Protein AF-A0A1C4N8Z5-F1 (afdb_monomer)

Sequence (68 aa):
ALAAGRSLTGAVRAVAGHDLHIETPDEVLLLDTRLTAGWPLRRAGPHAVSDLPTTAVRSPVEAPEPLF

pLDDT: mean 76.05, std 11.51, range [54.94, 92.62]

Radius of gyration: 14.52 Å; Cα contacts (8 Å, |Δi|>4): 57; chains: 1; bounding box: 25×28×52 Å

Foldseek 3Di:
DDDPPADDDADFPDDDPQWTFGDDPVGTDIDRNVVCVPPDDDDADVPDPDPGDHDDDDDPPPDPDPPD

Nearest PDB structures (foldseek):
  3kf6-assembly1_B  TM=6.340E-01  e=2.464E+00  Schizosaccharomyces pombe
  6t6j-assembly1_C  TM=7.418E-01  e=9.844E+00  Human immunodeficiency virus 1
  2kq8-assembly1_A  TM=4.947E-01  e=7.079E+00  [Bacillus thuringiensis] serovar konkukian

Structure (mmCIF, N/CA/C/O backbone):
data_AF-A0A1C4N8Z5-F1
#
_entry.id   AF-A0A1C4N8Z5-F1
#
loop_
_atom_site.group_PDB
_atom_site.id
_atom_site.type_sy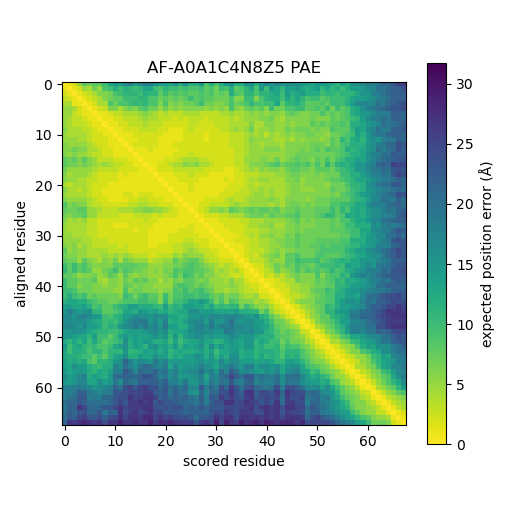mbol
_atom_site.label_atom_id
_atom_site.label_alt_id
_atom_site.label_comp_id
_atom_site.label_asym_id
_atom_site.label_entity_id
_atom_site.label_seq_id
_atom_site.pdbx_PDB_ins_code
_atom_site.Cartn_x
_atom_site.Cartn_y
_atom_site.Cartn_z
_atom_site.occupancy
_atom_site.B_iso_or_equiv
_atom_site.auth_seq_id
_atom_site.auth_comp_id
_atom_site.auth_asym_id
_atom_site.auth_atom_id
_atom_site.pdbx_PDB_model_num
ATOM 1 N N . ALA A 1 1 ? 1.951 2.735 13.911 1.00 59.91 1 ALA A N 1
ATOM 2 C CA . ALA A 1 1 ? 0.830 2.730 12.943 1.00 59.91 1 ALA A CA 1
ATOM 3 C C . ALA A 1 1 ? 0.838 4.038 12.158 1.00 59.91 1 ALA A C 1
ATOM 5 O O . ALA A 1 1 ? 1.082 5.079 12.762 1.00 59.91 1 ALA A O 1
ATOM 6 N N . LEU A 1 2 ? 0.613 4.000 10.840 1.00 64.19 2 LEU A N 1
ATOM 7 C CA . LEU A 1 2 ? 0.488 5.218 10.030 1.00 64.19 2 LEU A CA 1
ATOM 8 C C . LEU A 1 2 ? -0.768 5.990 10.462 1.00 64.19 2 LEU A C 1
ATOM 10 O O . LEU A 1 2 ? -1.842 5.404 10.585 1.00 64.19 2 LEU A O 1
ATOM 14 N N . ALA A 1 3 ? -0.638 7.293 10.712 1.00 66.19 3 ALA A N 1
ATOM 15 C CA . ALA A 1 3 ? -1.787 8.129 11.051 1.00 66.19 3 ALA A CA 1
ATOM 16 C C . ALA A 1 3 ? -2.718 8.298 9.836 1.00 66.19 3 ALA A C 1
ATOM 18 O O . ALA A 1 3 ? -2.255 8.351 8.695 1.00 66.19 3 ALA A O 1
ATOM 19 N N . ALA A 1 4 ? -4.024 8.428 10.080 1.00 69.31 4 ALA A N 1
ATOM 20 C CA . ALA A 1 4 ? -4.997 8.698 9.024 1.00 69.31 4 ALA A CA 1
ATOM 21 C C . ALA A 1 4 ? -4.647 9.987 8.250 1.00 69.31 4 ALA A C 1
ATOM 23 O O . ALA A 1 4 ? -4.155 10.958 8.826 1.00 69.31 4 ALA A O 1
ATOM 24 N N . GLY A 1 5 ? -4.896 9.987 6.935 1.00 69.88 5 GLY A N 1
ATOM 25 C CA . GLY A 1 5 ? -4.622 11.128 6.050 1.00 69.88 5 GLY A CA 1
ATOM 26 C C . GLY A 1 5 ? -3.158 11.288 5.619 1.00 69.88 5 GLY A C 1
ATOM 27 O O . GLY A 1 5 ? -2.808 12.302 5.019 1.00 69.88 5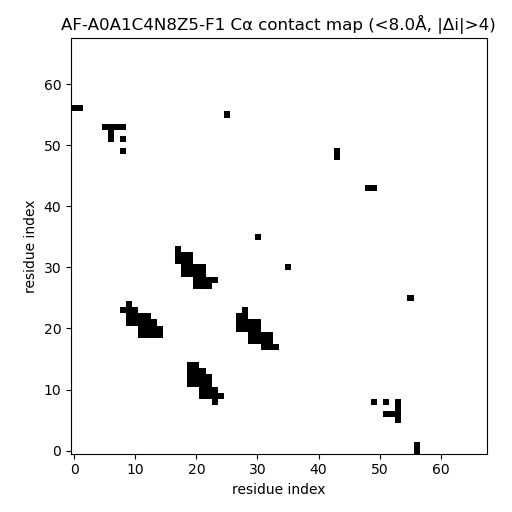 GLY A O 1
ATOM 28 N N . ARG A 1 6 ? -2.286 10.315 5.914 1.00 72.75 6 ARG A N 1
ATOM 29 C CA . ARG A 1 6 ? -0.886 10.306 5.462 1.00 72.75 6 ARG A CA 1
ATOM 30 C C . ARG A 1 6 ? -0.725 9.554 4.141 1.00 72.75 6 ARG A C 1
ATOM 32 O O . ARG A 1 6 ? -1.517 8.679 3.811 1.00 72.75 6 ARG A O 1
ATOM 39 N N . SER A 1 7 ? 0.323 9.905 3.399 1.00 75.62 7 SER A N 1
ATOM 40 C CA . SER A 1 7 ? 0.782 9.166 2.217 1.00 75.62 7 SER A CA 1
ATOM 41 C C . SER A 1 7 ? 1.999 8.311 2.575 1.00 75.62 7 SER A C 1
ATOM 43 O O . SER A 1 7 ? 2.764 8.681 3.467 1.00 75.62 7 SER A O 1
ATOM 45 N N . LEU A 1 8 ? 2.181 7.193 1.872 1.00 77.56 8 LEU A N 1
ATOM 46 C CA . LEU A 1 8 ? 3.364 6.334 1.943 1.00 77.56 8 LEU A CA 1
ATOM 47 C C . LEU A 1 8 ? 3.988 6.245 0.547 1.00 77.56 8 LEU A C 1
ATOM 49 O O . LEU A 1 8 ? 3.277 6.031 -0.435 1.00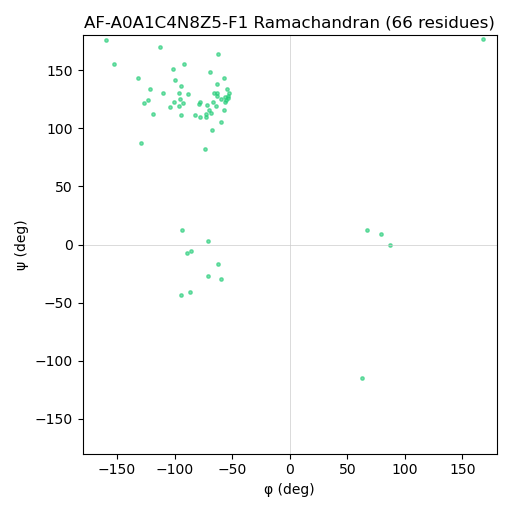 77.56 8 LEU A O 1
ATOM 53 N N . THR A 1 9 ? 5.306 6.398 0.465 1.00 79.38 9 THR A N 1
ATOM 54 C CA . THR A 1 9 ? 6.087 6.296 -0.770 1.00 79.38 9 THR A CA 1
ATOM 55 C C . THR A 1 9 ? 7.293 5.399 -0.516 1.00 79.38 9 THR A C 1
ATOM 57 O O . THR A 1 9 ? 7.852 5.382 0.578 1.00 79.38 9 THR A O 1
ATOM 60 N N . GLY A 1 10 ? 7.665 4.606 -1.516 1.00 82.69 10 GLY A N 1
ATOM 61 C CA . GLY A 1 10 ? 8.759 3.649 -1.409 1.00 82.69 10 GLY A CA 1
ATOM 62 C C . GLY A 1 10 ? 8.772 2.675 -2.580 1.00 82.69 10 GLY A C 1
ATOM 63 O O . GLY A 1 10 ? 7.898 2.725 -3.453 1.00 82.69 10 GLY A O 1
ATOM 64 N N . ALA A 1 11 ? 9.769 1.798 -2.606 1.00 86.56 11 ALA A N 1
ATOM 65 C CA . ALA A 1 11 ? 9.885 0.749 -3.611 1.00 86.56 11 ALA A CA 1
ATOM 66 C C . ALA A 1 11 ? 9.261 -0.550 -3.091 1.00 86.56 11 ALA A C 1
ATOM 68 O O . ALA A 1 11 ? 9.479 -0.940 -1.948 1.00 86.56 11 ALA A O 1
ATOM 69 N N . VAL A 1 12 ? 8.494 -1.254 -3.925 1.00 88.50 12 VAL A N 1
ATOM 70 C CA . VAL A 1 12 ? 8.009 -2.592 -3.562 1.00 88.50 12 VAL A CA 1
ATOM 71 C C . VAL A 1 12 ? 9.190 -3.558 -3.624 1.00 88.50 12 VAL A C 1
ATOM 73 O O . VAL A 1 12 ? 9.696 -3.839 -4.710 1.00 88.50 12 VAL A O 1
ATOM 76 N N . ARG A 1 13 ? 9.613 -4.070 -2.466 1.00 92.06 13 ARG A N 1
ATOM 77 C CA . ARG A 1 13 ? 10.716 -5.031 -2.341 1.00 92.06 13 ARG A CA 1
ATOM 78 C C . ARG A 1 13 ? 10.243 -6.470 -2.512 1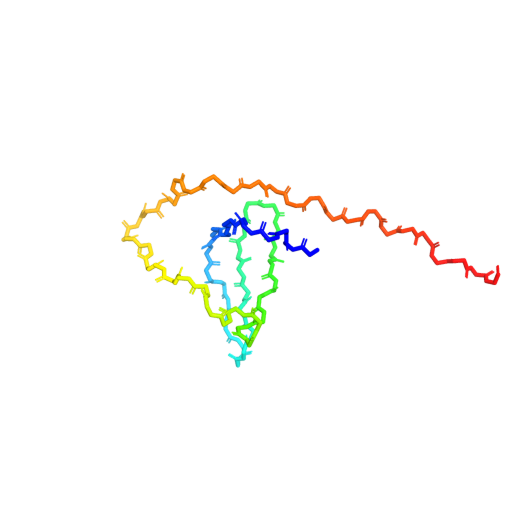.00 92.06 13 ARG A C 1
ATOM 80 O O . ARG A 1 13 ? 10.925 -7.272 -3.144 1.00 92.06 13 ARG A O 1
ATOM 87 N N . ALA A 1 14 ? 9.085 -6.799 -1.942 1.00 92.00 14 ALA A N 1
ATOM 88 C CA . ALA A 1 14 ? 8.486 -8.125 -2.039 1.00 92.00 14 ALA A CA 1
ATOM 89 C C . ALA A 1 14 ? 6.960 -8.070 -1.909 1.00 92.00 14 ALA A C 1
ATOM 91 O O . ALA A 1 14 ? 6.403 -7.166 -1.281 1.00 92.00 14 ALA A O 1
ATOM 92 N N . VAL A 1 15 ? 6.304 -9.081 -2.478 1.00 92.62 15 VAL A N 1
ATOM 93 C CA . VAL A 1 15 ? 4.863 -9.324 -2.360 1.00 92.62 15 VAL A CA 1
ATOM 94 C C . VAL A 1 15 ? 4.670 -10.757 -1.877 1.00 92.62 15 VAL A C 1
ATOM 96 O O . VAL A 1 15 ? 5.130 -11.689 -2.538 1.00 92.62 15 VAL A O 1
ATOM 99 N N . ALA A 1 16 ? 4.003 -10.934 -0.739 1.00 91.94 16 ALA A N 1
ATOM 100 C CA . ALA A 1 16 ? 3.726 -12.238 -0.144 1.00 91.94 16 ALA A CA 1
ATOM 101 C C . ALA A 1 16 ? 2.230 -12.351 0.176 1.00 91.94 16 ALA A C 1
ATOM 103 O O . ALA A 1 16 ? 1.769 -12.013 1.262 1.00 91.94 16 ALA A O 1
ATOM 104 N N . GLY A 1 17 ? 1.437 -12.789 -0.804 1.00 92.19 17 GLY A N 1
ATOM 105 C CA . GLY A 1 17 ? -0.019 -12.808 -0.664 1.00 92.19 17 GLY A CA 1
ATOM 106 C C . GLY A 1 17 ? -0.577 -11.395 -0.477 1.00 92.19 17 GLY A C 1
ATOM 107 O O . GLY A 1 17 ? -0.487 -10.576 -1.389 1.00 92.19 17 GLY A O 1
ATOM 108 N N . HIS A 1 18 ? -1.152 -11.120 0.697 1.00 89.75 18 HIS A N 1
ATOM 109 C CA . HIS A 1 18 ? -1.710 -9.806 1.040 1.00 89.75 18 HIS A CA 1
ATOM 110 C C . HIS A 1 18 ? -0.684 -8.819 1.604 1.00 89.75 18 HIS A C 1
ATOM 112 O O . HIS A 1 18 ? -1.019 -7.647 1.781 1.00 89.75 18 HIS A O 1
ATOM 118 N N . ASP A 1 19 ? 0.545 -9.268 1.829 1.00 91.75 19 ASP A N 1
ATOM 119 C CA . ASP A 1 19 ? 1.588 -8.486 2.466 1.00 91.75 19 ASP A CA 1
ATOM 120 C C . ASP A 1 19 ? 2.495 -7.827 1.423 1.00 91.75 19 ASP A C 1
ATOM 122 O O . ASP A 1 19 ? 3.169 -8.501 0.631 1.00 91.75 19 ASP A O 1
ATOM 126 N N . LEU A 1 20 ? 2.544 -6.495 1.435 1.00 90.88 20 LEU A N 1
ATOM 127 C CA . LEU A 1 20 ? 3.488 -5.702 0.651 1.00 90.88 20 LEU A CA 1
ATOM 128 C C . LEU A 1 20 ? 4.640 -5.240 1.538 1.00 90.88 20 LEU A C 1
ATOM 130 O O . LEU A 1 20 ? 4.428 -4.534 2.521 1.00 90.88 20 LEU A O 1
ATOM 134 N N . HIS A 1 21 ? 5.864 -5.592 1.152 1.00 91.88 21 HIS A N 1
ATOM 135 C CA . HIS A 1 21 ? 7.073 -5.079 1.787 1.00 91.88 21 HIS A CA 1
ATOM 136 C C . HIS A 1 21 ? 7.553 -3.863 1.000 1.00 91.88 21 HIS A C 1
ATOM 138 O O . HIS A 1 21 ? 7.983 -3.994 -0.152 1.00 91.88 21 HIS A O 1
ATOM 144 N N . ILE A 1 22 ? 7.455 -2.686 1.610 1.00 90.12 22 ILE A N 1
ATOM 145 C CA . ILE A 1 22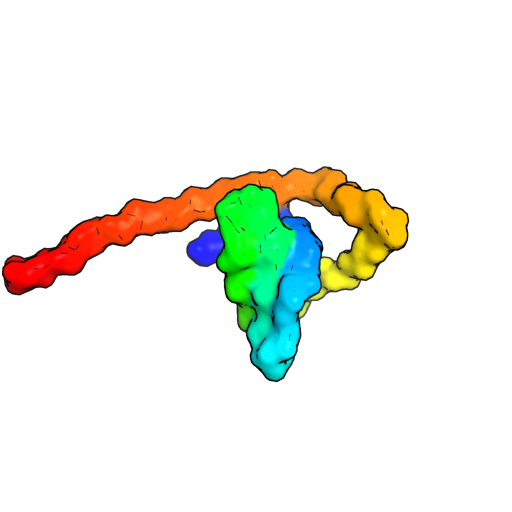 ? 7.837 -1.410 1.011 1.00 90.12 22 ILE A CA 1
ATOM 146 C C . ILE A 1 22 ? 9.171 -0.971 1.600 1.00 90.12 22 ILE A C 1
ATOM 148 O O . ILE A 1 22 ? 9.283 -0.740 2.800 1.00 90.12 22 ILE A O 1
ATOM 152 N N . GLU A 1 23 ? 10.180 -0.844 0.752 1.00 90.25 23 GLU A N 1
ATOM 153 C CA . GLU A 1 23 ? 11.453 -0.236 1.109 1.00 90.25 23 GLU A CA 1
ATOM 154 C C . GLU A 1 23 ? 11.305 1.287 1.097 1.00 90.25 23 GLU A C 1
ATOM 156 O O . GLU A 1 23 ? 10.930 1.890 0.084 1.00 90.25 23 GLU A O 1
ATOM 161 N N . THR A 1 24 ? 11.571 1.895 2.249 1.00 84.56 24 THR A N 1
ATOM 162 C CA . THR A 1 24 ? 11.629 3.345 2.452 1.00 84.56 24 THR A CA 1
ATOM 163 C C . THR A 1 24 ? 13.077 3.753 2.763 1.00 84.56 24 THR A C 1
ATOM 165 O O . THR A 1 24 ? 13.909 2.875 2.989 1.00 84.56 24 THR A O 1
ATOM 168 N N . PRO A 1 25 ? 13.418 5.056 2.781 1.00 82.38 25 PRO A N 1
ATOM 169 C CA . PRO A 1 25 ? 14.771 5.497 3.131 1.00 82.38 25 PRO A CA 1
ATOM 170 C C . PRO A 1 25 ? 15.232 5.081 4.536 1.00 82.38 25 PRO A C 1
ATOM 172 O O . PRO A 1 25 ? 16.428 4.904 4.744 1.00 82.38 25 PRO A O 1
ATOM 175 N N . ASP A 1 26 ? 14.297 4.935 5.479 1.00 80.25 26 ASP A N 1
ATOM 176 C CA . ASP A 1 26 ? 14.607 4.654 6.883 1.00 80.25 26 ASP A CA 1
ATOM 177 C C . ASP A 1 26 ? 14.559 3.148 7.189 1.00 80.25 26 ASP A C 1
ATOM 179 O O . ASP A 1 26 ? 15.429 2.618 7.878 1.00 80.25 26 ASP A O 1
ATOM 183 N N . GLU A 1 27 ? 13.542 2.448 6.675 1.00 86.31 27 GLU A N 1
ATOM 184 C CA . GLU A 1 27 ? 13.296 1.037 6.985 1.00 86.31 27 GLU A CA 1
ATOM 185 C C . GLU A 1 27 ? 12.416 0.318 5.945 1.00 86.31 27 GLU A C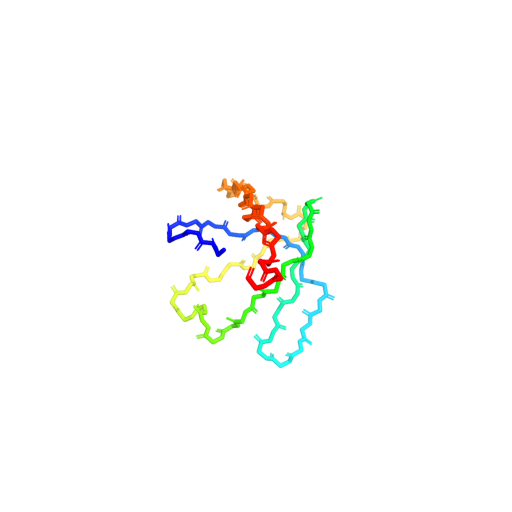 1
ATOM 187 O O . GLU A 1 27 ? 11.886 0.915 5.001 1.00 86.31 27 GLU A O 1
ATOM 192 N N . VAL A 1 28 ? 12.231 -0.992 6.133 1.00 89.75 28 VAL A N 1
ATOM 193 C CA . VAL A 1 28 ? 11.246 -1.778 5.382 1.00 89.75 28 VAL A CA 1
ATOM 194 C C . VAL A 1 28 ? 9.943 -1.818 6.166 1.00 89.75 28 VAL A C 1
ATOM 196 O O . VAL A 1 28 ? 9.901 -2.320 7.286 1.00 89.75 28 VAL A O 1
ATOM 199 N N . LEU A 1 29 ? 8.867 -1.345 5.547 1.00 88.81 29 LEU A N 1
ATOM 200 C CA . LEU A 1 29 ? 7.527 -1.373 6.119 1.00 88.81 29 LEU A CA 1
ATOM 201 C C . LEU A 1 29 ? 6.713 -2.535 5.554 1.00 88.81 29 LEU A C 1
ATOM 203 O O . LEU A 1 29 ? 6.759 -2.817 4.356 1.00 88.81 29 LEU A O 1
ATOM 207 N N . LEU A 1 30 ? 5.920 -3.166 6.419 1.00 90.81 30 LEU A N 1
ATOM 208 C CA . LEU A 1 30 ? 4.911 -4.148 6.037 1.00 90.81 30 LEU A CA 1
ATOM 209 C C . LEU A 1 30 ? 3.547 -3.466 5.907 1.00 90.81 30 LEU A C 1
ATOM 211 O O . LEU A 1 30 ? 3.064 -2.836 6.850 1.00 90.81 30 LEU A O 1
ATOM 215 N N . LEU A 1 31 ? 2.916 -3.623 4.749 1.00 87.88 31 LEU A N 1
ATOM 216 C CA . LEU A 1 31 ? 1.576 -3.125 4.471 1.00 87.88 31 LEU A CA 1
ATOM 217 C C . LEU A 1 31 ? 0.642 -4.295 4.149 1.00 87.88 31 LEU A C 1
ATOM 219 O O . LEU A 1 31 ? 0.778 -4.927 3.102 1.00 87.88 31 LEU A O 1
ATOM 223 N N . ASP A 1 32 ? -0.329 -4.551 5.029 1.00 89.81 32 ASP A N 1
ATOM 224 C CA . ASP A 1 32 ? -1.409 -5.509 4.770 1.00 89.81 32 ASP A CA 1
ATOM 225 C C . ASP A 1 32 ? -2.446 -4.865 3.841 1.00 89.81 32 ASP A C 1
ATOM 227 O O . ASP A 1 32 ? -3.195 -3.961 4.227 1.00 89.81 32 ASP A O 1
ATOM 231 N N . THR A 1 33 ? -2.504 -5.349 2.602 1.00 87.25 33 THR A N 1
ATOM 232 C CA . THR A 1 33 ? -3.396 -4.834 1.550 1.00 87.25 33 THR A CA 1
ATOM 233 C C . THR A 1 33 ? -4.883 -4.976 1.872 1.00 87.25 33 THR A C 1
ATOM 235 O O . THR A 1 33 ? -5.714 -4.282 1.281 1.00 87.25 33 THR A O 1
ATOM 238 N N . ARG A 1 34 ? -5.254 -5.822 2.840 1.00 88.75 34 ARG A N 1
ATOM 239 C CA . ARG A 1 34 ? -6.645 -5.928 3.311 1.00 88.75 34 ARG A CA 1
ATOM 240 C C . ARG A 1 34 ? -7.065 -4.697 4.110 1.00 88.75 34 ARG A C 1
ATOM 242 O O . ARG A 1 34 ? -8.241 -4.345 4.115 1.00 88.75 34 ARG A O 1
ATOM 249 N N . LEU A 1 35 ? -6.108 -4.022 4.747 1.00 85.62 35 LEU A N 1
ATOM 250 C CA . LEU A 1 35 ? -6.332 -2.803 5.529 1.00 85.62 35 LEU A CA 1
ATOM 251 C C . LEU A 1 35 ? -6.219 -1.528 4.684 1.00 85.62 35 LEU A C 1
ATOM 253 O O . LEU A 1 35 ? -6.544 -0.442 5.157 1.00 85.62 35 LEU A O 1
ATOM 257 N N . THR A 1 36 ? -5.791 -1.646 3.425 1.00 78.25 36 THR A N 1
ATOM 258 C CA . THR A 1 36 ? -5.663 -0.514 2.495 1.00 78.25 36 THR A CA 1
ATOM 259 C C . THR A 1 36 ? -6.898 -0.308 1.626 1.00 78.25 36 THR A C 1
ATOM 261 O O . THR A 1 36 ? -6.848 0.426 0.639 1.00 78.25 36 THR A O 1
ATOM 264 N N . ALA A 1 37 ? -8.017 -0.961 1.947 1.00 78.50 37 ALA A N 1
ATOM 265 C CA . ALA A 1 37 ? -9.272 -0.740 1.242 1.00 78.50 37 ALA A CA 1
ATOM 266 C C . ALA A 1 37 ? -9.618 0.763 1.238 1.00 78.50 37 ALA A C 1
ATOM 268 O O . ALA A 1 37 ? -9.633 1.416 2.280 1.00 78.50 37 ALA A O 1
ATOM 269 N N . GLY A 1 38 ? -9.852 1.325 0.049 1.00 75.19 38 GLY A N 1
ATOM 270 C CA . GLY A 1 38 ? -10.136 2.753 -0.132 1.00 75.19 38 GLY A CA 1
ATOM 271 C C . GLY A 1 38 ? -8.910 3.660 -0.296 1.00 75.19 38 GLY A C 1
ATOM 272 O O . GLY A 1 38 ? -9.086 4.859 -0.503 1.00 75.19 38 GLY A O 1
ATOM 273 N N . TRP A 1 39 ? -7.683 3.129 -0.260 1.00 81.38 39 TRP A N 1
ATOM 274 C CA . TRP A 1 39 ? -6.487 3.917 -0.569 1.00 81.38 39 TRP A CA 1
ATOM 275 C C . TRP A 1 39 ? -6.343 4.084 -2.088 1.00 81.38 39 TRP A C 1
ATOM 277 O O . TRP A 1 39 ? -6.256 3.082 -2.805 1.00 81.38 39 TRP A O 1
ATOM 287 N N . PRO A 1 40 ? -6.291 5.319 -2.619 1.00 74.69 40 PRO A N 1
ATOM 288 C CA . PRO A 1 40 ? -6.036 5.524 -4.036 1.00 74.69 40 PRO A CA 1
ATOM 289 C C . PRO A 1 40 ? -4.596 5.115 -4.362 1.00 74.69 40 PRO A C 1
ATOM 291 O O . PRO A 1 40 ? -3.637 5.752 -3.929 1.00 74.69 40 PRO A O 1
ATOM 294 N N . LEU A 1 41 ? -4.440 4.054 -5.154 1.00 74.50 41 LEU A N 1
ATOM 295 C CA . LEU A 1 41 ? -3.135 3.609 -5.633 1.00 74.50 41 LEU A CA 1
ATOM 296 C C . LEU A 1 41 ? -2.790 4.331 -6.935 1.00 74.50 41 LEU A C 1
ATOM 298 O O . LEU A 1 41 ? -3.570 4.335 -7.888 1.00 74.50 41 LEU A O 1
ATOM 302 N N . ARG A 1 42 ? -1.595 4.920 -7.000 1.00 74.81 42 ARG A N 1
ATOM 303 C CA . ARG A 1 42 ? -1.055 5.503 -8.231 1.00 74.81 42 ARG A CA 1
ATOM 304 C C . ARG A 1 42 ? 0.276 4.845 -8.541 1.00 74.81 42 ARG A C 1
ATOM 306 O O . ARG A 1 42 ? 1.186 4.858 -7.718 1.00 74.81 42 ARG A O 1
ATOM 313 N N . ARG A 1 43 ? 0.393 4.277 -9.741 1.00 70.62 43 ARG A N 1
ATOM 314 C CA . ARG A 1 43 ? 1.674 3.773 -10.237 1.00 70.62 43 ARG A CA 1
ATOM 315 C C . ARG A 1 43 ? 2.608 4.963 -10.454 1.00 70.62 43 ARG A C 1
ATOM 317 O O . ARG A 1 43 ? 2.270 5.870 -11.213 1.00 70.62 43 ARG A O 1
ATOM 324 N N . ALA A 1 44 ? 3.765 4.948 -9.802 1.00 71.56 44 ALA A N 1
ATOM 325 C CA . ALA A 1 44 ? 4.830 5.898 -10.091 1.00 71.56 44 ALA A CA 1
ATOM 326 C C . ALA A 1 44 ? 5.320 5.692 -11.538 1.00 71.56 44 ALA A C 1
ATOM 328 O O . ALA A 1 44 ? 5.433 4.555 -12.007 1.00 71.56 44 ALA A O 1
ATOM 329 N N . GLY A 1 45 ? 5.571 6.785 -12.264 1.00 73.81 45 GLY A N 1
ATOM 330 C CA . GLY A 1 45 ? 6.201 6.720 -13.584 1.00 73.81 45 GLY A CA 1
ATOM 331 C C . GLY A 1 45 ? 7.619 6.134 -13.505 1.00 73.81 45 GLY A C 1
ATOM 332 O O . GLY A 1 45 ? 8.191 6.063 -12.414 1.00 73.81 45 GLY A O 1
ATOM 333 N N . PRO A 1 46 ? 8.212 5.711 -14.635 1.00 63.41 46 PRO A N 1
ATOM 334 C CA . PRO A 1 46 ? 9.609 5.286 -14.649 1.00 63.41 46 PRO A CA 1
ATOM 335 C C . PRO A 1 46 ? 10.486 6.424 -14.104 1.00 63.41 46 PRO A C 1
ATOM 337 O O . PRO A 1 46 ? 10.426 7.542 -14.604 1.00 63.41 46 PRO A O 1
ATOM 340 N N . HIS A 1 47 ? 11.253 6.135 -13.049 1.00 63.44 47 HIS A N 1
ATOM 341 C CA . HIS A 1 47 ? 12.109 7.089 -12.322 1.00 63.44 47 HIS A CA 1
ATOM 342 C C . HIS A 1 47 ? 11.392 8.198 -11.534 1.00 63.44 47 HIS A C 1
ATOM 344 O O . HIS A 1 47 ? 12.047 9.132 -11.076 1.00 63.44 47 HIS A O 1
ATOM 350 N N . ALA A 1 48 ? 10.076 8.109 -11.330 1.00 64.62 48 ALA A N 1
ATOM 351 C CA . ALA A 1 48 ? 9.375 9.078 -10.499 1.00 64.62 48 ALA A CA 1
ATOM 352 C C . ALA A 1 48 ? 9.710 8.853 -9.016 1.00 64.62 48 ALA A C 1
ATOM 354 O O . ALA A 1 48 ? 9.256 7.885 -8.404 1.00 64.62 48 ALA A O 1
ATOM 355 N N . VAL A 1 49 ? 10.475 9.776 -8.434 1.00 61.81 49 VAL A N 1
ATOM 356 C CA . VAL A 1 49 ? 10.476 9.987 -6.985 1.00 61.81 49 VAL A CA 1
ATOM 357 C C . VAL A 1 49 ? 9.141 10.657 -6.670 1.00 61.81 49 VAL A C 1
ATOM 359 O O . VAL A 1 49 ? 8.797 11.670 -7.267 1.00 61.81 49 VAL A O 1
ATOM 362 N N . SER A 1 50 ? 8.314 10.033 -5.835 1.00 62.38 50 SER A N 1
ATOM 363 C CA . SER A 1 50 ? 6.997 10.586 -5.523 1.00 62.38 50 SER A CA 1
ATOM 364 C C . SER A 1 50 ? 7.148 11.845 -4.667 1.00 62.38 50 SER A C 1
ATOM 366 O O . SER A 1 50 ? 7.553 11.736 -3.515 1.00 62.38 50 SER A O 1
ATOM 368 N N . ASP A 1 51 ? 6.732 13.002 -5.190 1.00 61.16 51 ASP A N 1
ATOM 369 C CA . ASP A 1 51 ? 6.738 14.306 -4.493 1.00 61.16 51 ASP A CA 1
ATOM 370 C C . ASP A 1 51 ? 5.694 14.419 -3.364 1.00 61.16 51 ASP A C 1
ATOM 372 O O . ASP A 1 51 ? 5.508 15.480 -2.765 1.00 61.16 51 ASP A O 1
ATOM 376 N N . LEU A 1 52 ? 4.950 13.342 -3.085 1.00 63.28 52 LEU A N 1
ATOM 377 C CA . LEU A 1 52 ? 3.987 13.329 -1.991 1.00 63.28 52 LEU A CA 1
ATOM 378 C C . LEU A 1 52 ? 4.721 13.522 -0.656 1.00 63.28 52 LEU A C 1
ATOM 380 O O . LEU A 1 52 ? 5.647 12.763 -0.367 1.00 63.28 52 LEU A O 1
ATOM 384 N N . PRO A 1 53 ? 4.295 14.484 0.183 1.00 57.22 53 PRO A N 1
ATOM 385 C CA . PRO A 1 53 ? 4.941 14.744 1.458 1.00 57.22 53 PRO A CA 1
ATOM 386 C C . PRO A 1 53 ? 4.717 13.559 2.400 1.00 57.22 53 PRO A C 1
ATOM 388 O O . PRO A 1 53 ? 3.670 13.421 3.039 1.00 57.22 53 PRO A O 1
ATOM 391 N N . THR A 1 54 ? 5.717 12.692 2.492 1.00 62.62 54 THR A N 1
ATOM 392 C CA . THR A 1 54 ? 5.775 11.608 3.468 1.00 62.62 54 THR A CA 1
ATOM 393 C C . THR A 1 54 ? 6.597 12.060 4.661 1.00 62.62 54 THR A C 1
ATOM 395 O O . THR A 1 54 ? 7.692 12.592 4.511 1.00 62.62 54 THR A O 1
ATOM 398 N N . THR A 1 55 ? 6.064 11.878 5.865 1.00 62.81 55 THR A N 1
ATOM 399 C CA . THR A 1 55 ? 6.794 12.137 7.111 1.00 62.81 55 THR A CA 1
ATOM 400 C C . THR A 1 55 ? 7.079 10.799 7.767 1.00 62.81 55 THR A C 1
ATOM 402 O O . THR A 1 55 ? 6.153 9.999 7.910 1.00 62.81 55 THR A O 1
ATOM 405 N N . ALA A 1 56 ? 8.330 10.566 8.168 1.00 58.84 56 ALA A N 1
ATOM 406 C CA . ALA A 1 56 ? 8.705 9.367 8.904 1.00 58.84 56 ALA A CA 1
ATOM 407 C C . ALA A 1 56 ? 7.830 9.242 10.160 1.00 58.84 56 ALA A C 1
ATOM 409 O O . ALA A 1 56 ? 7.740 10.172 10.972 1.00 58.84 56 ALA A O 1
ATOM 410 N N . VAL A 1 57 ? 7.150 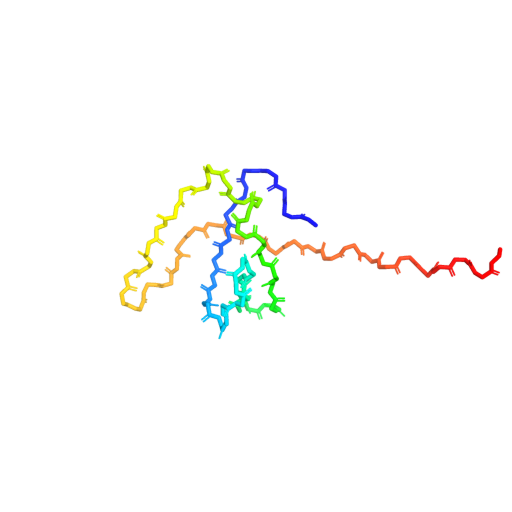8.106 10.308 1.00 58.97 57 VAL A N 1
ATOM 411 C CA . VAL A 1 57 ? 6.445 7.795 11.549 1.00 58.97 57 VAL A CA 1
ATOM 412 C C . VAL A 1 57 ? 7.486 7.233 12.495 1.00 58.97 57 VAL A C 1
ATOM 414 O O . VAL A 1 57 ? 8.007 6.152 12.262 1.00 58.97 57 VAL A O 1
ATOM 417 N N . ARG A 1 58 ? 7.806 7.972 13.561 1.00 60.25 58 ARG A N 1
ATOM 418 C CA . ARG A 1 58 ? 8.684 7.443 14.605 1.00 60.25 58 ARG A CA 1
ATOM 419 C C . ARG A 1 58 ? 8.046 6.187 15.187 1.00 60.25 58 ARG A C 1
ATOM 421 O O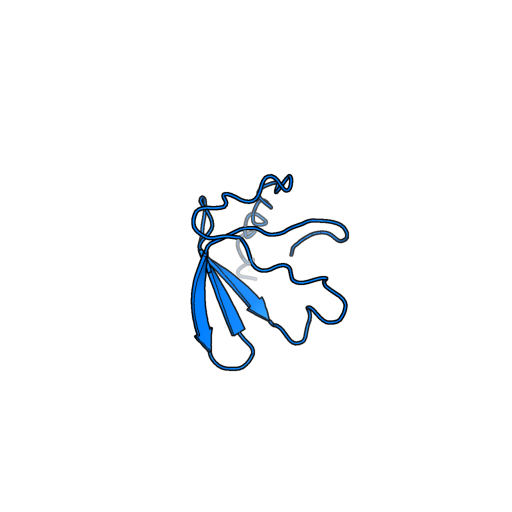 . ARG A 1 58 ? 6.906 6.247 15.658 1.00 60.25 58 ARG A O 1
ATOM 428 N N . SER A 1 59 ? 8.787 5.085 15.180 1.00 54.94 59 SER A N 1
ATOM 429 C CA . SER A 1 59 ? 8.421 3.907 15.955 1.00 54.94 59 SER A CA 1
ATOM 430 C C . SER A 1 59 ? 8.230 4.319 17.415 1.00 54.94 59 SER A C 1
ATOM 432 O O . SER A 1 59 ? 9.045 5.089 17.941 1.00 54.94 59 SER A O 1
ATOM 434 N N . PRO A 1 60 ? 7.143 3.878 18.076 1.00 58.94 60 PRO A N 1
ATOM 435 C CA . PRO A 1 60 ? 7.046 4.005 19.519 1.00 58.94 60 PRO A CA 1
ATOM 436 C C . PRO A 1 60 ? 8.307 3.386 20.116 1.00 58.94 60 PRO A C 1
ATOM 438 O O . PRO A 1 60 ? 8.680 2.280 19.729 1.00 58.94 60 PRO A O 1
ATOM 441 N N . VAL A 1 61 ? 8.980 4.106 21.016 1.00 68.75 61 VAL A N 1
ATOM 442 C CA . VAL A 1 61 ? 10.020 3.490 21.842 1.00 68.75 61 VAL A CA 1
ATOM 443 C C . VAL A 1 61 ? 9.339 2.339 22.564 1.00 68.75 61 VAL A C 1
ATOM 445 O O . VAL A 1 61 ? 8.386 2.568 23.311 1.00 68.75 61 VAL A O 1
ATOM 448 N N . GLU A 1 62 ? 9.777 1.119 22.274 1.00 61.50 62 GLU A N 1
ATOM 449 C CA . GLU A 1 62 ? 9.321 -0.073 22.968 1.00 61.50 62 GLU A CA 1
ATOM 450 C C . GLU A 1 62 ? 9.680 0.124 24.442 1.00 61.50 62 GLU A C 1
ATOM 452 O O . GLU A 1 62 ? 10.853 0.160 24.820 1.00 61.50 62 GLU A O 1
ATOM 457 N N . ALA A 1 63 ? 8.668 0.409 25.263 1.00 72.12 63 ALA A N 1
ATOM 458 C CA . ALA A 1 63 ? 8.866 0.456 26.697 1.00 72.12 63 ALA A CA 1
ATOM 459 C C . ALA A 1 63 ? 9.270 -0.962 27.120 1.00 72.12 63 ALA A C 1
ATOM 461 O O . ALA A 1 63 ? 8.596 -1.905 26.699 1.00 72.12 63 ALA A O 1
ATOM 462 N N . PRO A 1 64 ? 10.353 -1.137 27.897 1.00 74.31 64 PRO A N 1
ATOM 463 C CA . PRO A 1 64 ? 10.742 -2.462 28.355 1.00 74.31 64 PRO A CA 1
ATOM 464 C C . PRO A 1 64 ? 9.549 -3.120 29.052 1.00 74.31 64 PRO A C 1
ATOM 466 O O . PRO A 1 64 ? 8.932 -2.504 29.926 1.00 74.31 64 PRO A O 1
ATOM 469 N N . GLU A 1 65 ? 9.206 -4.343 28.637 1.00 72.69 65 GLU A N 1
ATOM 470 C CA . GLU A 1 65 ? 8.168 -5.122 29.309 1.00 72.69 65 GLU A CA 1
ATOM 471 C C . GLU A 1 65 ? 8.541 -5.259 30.792 1.00 72.69 65 GLU A C 1
ATOM 473 O O . GLU A 1 65 ? 9.667 -5.670 31.105 1.00 72.69 65 GLU A O 1
ATOM 478 N N . PRO A 1 66 ? 7.642 -4.900 31.725 1.00 71.62 66 PRO A N 1
ATOM 479 C CA . PRO A 1 66 ? 7.894 -5.134 33.132 1.00 71.62 66 PRO A CA 1
ATOM 480 C C . PRO A 1 66 ? 7.975 -6.645 33.359 1.00 71.62 66 PRO A C 1
ATOM 482 O O . PRO A 1 66 ? 7.020 -7.383 33.112 1.00 71.62 66 PRO A O 1
ATOM 485 N N . LEU A 1 67 ? 9.132 -7.108 33.830 1.00 72.94 67 LEU A N 1
ATOM 486 C CA . LEU A 1 67 ? 9.275 -8.443 34.397 1.00 72.94 67 LEU A CA 1
ATOM 487 C C . LEU A 1 67 ? 8.609 -8.430 35.775 1.00 72.94 67 LEU A C 1
ATOM 489 O O . LEU A 1 67 ? 9.298 -8.311 36.786 1.00 72.94 67 LEU A O 1
ATOM 493 N N . PHE A 1 68 ? 7.283 -8.587 35.756 1.00 69.06 68 PHE A N 1
ATOM 494 C CA . PHE A 1 68 ? 6.379 -8.577 36.912 1.00 69.06 68 PHE A CA 1
ATO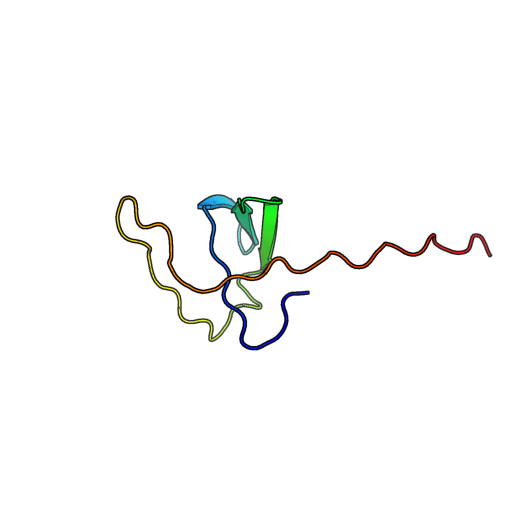M 495 C C . PHE A 1 68 ? 6.179 -7.209 37.583 1.00 69.06 68 PHE A C 1
ATOM 497 O O . PHE A 1 68 ? 7.126 -6.395 37.654 1.00 69.06 68 PHE A O 1
#

Mean predicted aligned error: 10.07 Å

Solvent-accessible surface area (backbone atoms only — not comparable to full-atom values): 4856 Å² total; per-residue (Å²): 131,87,63,89,96,66,62,86,74,65,47,82,74,47,76,60,91,57,38,38,32,31,38,41,98,88,51,76,44,82,42,56,54,80,78,44,72,90,61,89,84,76,86,71,57,94,88,52,77,74,85,68,81,59,72,88,77,77,75,76,79,78,70,80,78,74,88,118

Secondary structure (DSSP, 8-state):
-PPTT-----EEEEEETTEEEEE-SS-EEEEETTTTTT----PPPTT----S-----PPP--PPPP--